Protein AF-A0A3D2X291-F1 (afdb_monomer_lite)

Structure (mmCIF, N/CA/C/O backbone):
data_AF-A0A3D2X291-F1
#
_entry.id   AF-A0A3D2X291-F1
#
loop_
_atom_site.group_PDB
_atom_site.id
_atom_site.type_symbol
_atom_site.label_atom_id
_atom_site.label_alt_id
_atom_site.label_comp_id
_atom_site.label_asym_id
_atom_site.label_entity_id
_atom_site.label_seq_id
_atom_site.pdbx_PDB_ins_code
_atom_site.Cartn_x
_atom_site.Cartn_y
_atom_site.Cartn_z
_atom_site.occupancy
_atom_site.B_iso_or_equiv
_atom_site.auth_seq_id
_atom_site.auth_comp_id
_atom_site.auth_asym_id
_atom_site.auth_atom_id
_atom_site.pdbx_PDB_model_num
ATOM 1 N N . MET A 1 1 ? 8.330 5.094 13.154 1.00 54.06 1 MET A N 1
ATOM 2 C CA . MET A 1 1 ? 7.219 4.461 12.414 1.00 54.06 1 MET A CA 1
ATOM 3 C C . MET A 1 1 ? 6.988 3.101 13.060 1.00 54.06 1 MET A C 1
ATOM 5 O O . MET A 1 1 ? 7.931 2.326 13.073 1.00 54.06 1 MET A O 1
ATOM 9 N N . ASN A 1 2 ? 5.811 2.824 13.636 1.00 65.62 2 ASN A N 1
ATOM 10 C CA . ASN A 1 2 ? 5.504 1.508 14.246 1.00 65.62 2 ASN A CA 1
ATOM 11 C C . ASN A 1 2 ? 4.946 0.527 13.200 1.00 65.62 2 ASN A C 1
ATOM 13 O O . ASN A 1 2 ? 4.083 -0.294 13.494 1.00 65.62 2 ASN A O 1
ATOM 17 N N . LEU A 1 3 ? 5.402 0.676 11.956 1.00 72.00 3 LEU A N 1
ATOM 18 C CA . LEU A 1 3 ? 5.131 -0.247 10.871 1.00 72.00 3 LEU A CA 1
ATOM 19 C C . LEU A 1 3 ? 6.425 -1.002 10.615 1.00 72.00 3 LEU A C 1
ATOM 21 O O . LEU A 1 3 ? 7.454 -0.387 10.333 1.00 72.00 3 LEU A O 1
ATOM 25 N N . TYR A 1 4 ? 6.375 -2.318 10.707 1.00 78.69 4 TYR A N 1
ATOM 26 C CA . TYR A 1 4 ? 7.506 -3.183 10.398 1.00 78.69 4 TYR A CA 1
ATOM 27 C C . TYR A 1 4 ? 7.203 -3.945 9.121 1.00 78.69 4 TYR A C 1
ATOM 29 O O . TYR A 1 4 ? 6.057 -4.268 8.794 1.00 78.69 4 TYR A O 1
ATOM 37 N N . LYS A 1 5 ? 8.270 -4.194 8.369 1.00 84.44 5 LYS A N 1
ATOM 38 C CA . LYS A 1 5 ? 8.217 -4.973 7.143 1.00 84.44 5 LYS A CA 1
ATOM 39 C C . LYS A 1 5 ? 7.946 -6.428 7.516 1.00 84.44 5 LYS A C 1
ATOM 41 O O . LYS A 1 5 ? 8.781 -7.072 8.140 1.00 84.44 5 LYS A O 1
ATOM 46 N N . THR A 1 6 ? 6.772 -6.923 7.152 1.00 81.38 6 THR A N 1
ATOM 47 C CA . THR A 1 6 ? 6.307 -8.286 7.460 1.00 81.38 6 THR A CA 1
ATOM 48 C C . THR A 1 6 ? 6.634 -9.277 6.353 1.00 81.38 6 THR A C 1
ATOM 50 O O . THR A 1 6 ? 6.855 -10.452 6.628 1.00 81.38 6 THR A O 1
ATOM 53 N N . ALA A 1 7 ? 6.714 -8.811 5.105 1.00 82.31 7 ALA A N 1
ATOM 54 C CA . ALA A 1 7 ? 7.059 -9.649 3.966 1.00 82.31 7 ALA A CA 1
ATOM 55 C C . ALA A 1 7 ? 7.858 -8.877 2.913 1.00 82.31 7 ALA A C 1
ATOM 57 O O . ALA A 1 7 ? 7.678 -7.671 2.716 1.00 82.31 7 ALA A O 1
ATOM 58 N N . THR A 1 8 ? 8.729 -9.607 2.217 1.00 84.81 8 THR A N 1
ATOM 59 C CA . THR A 1 8 ? 9.429 -9.158 1.013 1.00 84.81 8 THR A CA 1
ATOM 60 C C . THR A 1 8 ? 9.460 -10.298 0.007 1.00 84.81 8 THR A C 1
ATOM 62 O O . THR A 1 8 ? 9.670 -11.450 0.384 1.00 84.81 8 THR A O 1
ATOM 65 N N . GLY A 1 9 ? 9.283 -9.999 -1.274 1.00 81.69 9 GLY A N 1
ATOM 66 C CA . GLY A 1 9 ? 9.337 -11.037 -2.298 1.00 81.69 9 GLY A CA 1
ATOM 67 C C . GLY A 1 9 ? 9.247 -10.504 -3.717 1.00 81.69 9 GLY A C 1
ATOM 68 O O . GLY A 1 9 ? 9.056 -9.308 -3.948 1.00 81.69 9 GLY A O 1
ATOM 69 N N . ASN A 1 10 ? 9.377 -11.421 -4.671 1.00 81.31 10 ASN A N 1
ATOM 70 C CA . ASN A 1 10 ? 9.070 -11.138 -6.067 1.00 81.31 10 ASN A CA 1
ATOM 71 C C . ASN A 1 10 ? 7.558 -10.961 -6.237 1.00 81.31 10 ASN A C 1
ATOM 73 O O . ASN A 1 10 ? 6.769 -11.632 -5.573 1.00 81.31 10 ASN A O 1
ATOM 77 N N . ILE A 1 11 ? 7.158 -10.094 -7.164 1.00 71.69 11 ILE A N 1
ATOM 78 C CA . ILE A 1 11 ? 5.749 -9.865 -7.496 1.00 71.69 11 ILE A CA 1
ATOM 79 C C . ILE A 1 11 ? 5.085 -11.174 -7.993 1.00 71.69 11 ILE A C 1
ATOM 81 O O . ILE A 1 11 ? 5.487 -11.680 -9.049 1.00 71.69 11 ILE A O 1
ATOM 85 N N . PRO A 1 12 ? 4.050 -11.712 -7.311 1.00 71.44 12 PRO A N 1
ATOM 86 C CA . PRO A 1 12 ? 3.272 -12.841 -7.808 1.00 71.44 12 PRO A CA 1
ATOM 87 C C . PRO A 1 12 ? 2.362 -12.384 -8.955 1.00 71.44 12 PRO A C 1
ATOM 89 O O . PRO A 1 12 ? 1.647 -11.394 -8.841 1.00 71.44 12 PRO A O 1
ATOM 92 N N . ARG A 1 13 ? 2.371 -13.104 -10.083 1.00 73.88 13 ARG A N 1
ATOM 93 C CA . ARG A 1 13 ? 1.682 -12.702 -11.331 1.00 73.88 13 ARG A CA 1
ATOM 94 C C . ARG A 1 13 ? 0.472 -13.570 -11.664 1.00 73.88 13 ARG A C 1
ATOM 96 O O . ARG A 1 13 ? 0.214 -13.842 -12.833 1.00 73.88 13 ARG A O 1
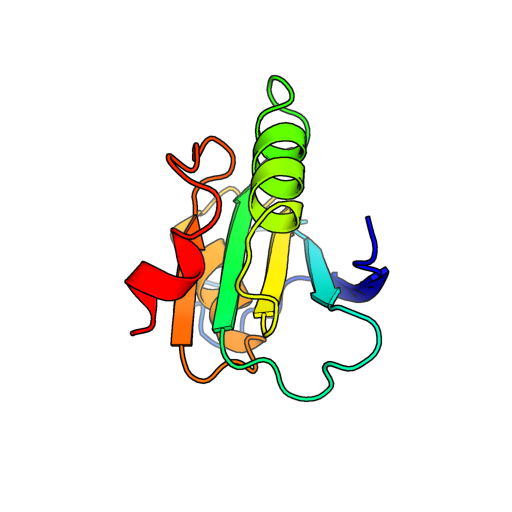ATOM 103 N N . LEU A 1 14 ? -0.264 -13.993 -10.639 1.00 69.69 14 LEU A N 1
ATOM 104 C CA . LEU A 1 14 ? -1.334 -14.996 -10.741 1.00 69.69 14 LEU A CA 1
ATOM 105 C C . LEU A 1 14 ? -2.437 -14.633 -11.756 1.00 69.69 14 LEU A C 1
ATOM 107 O O . LEU A 1 14 ? -3.045 -15.526 -12.335 1.00 69.69 14 LEU A O 1
ATOM 111 N N . PHE A 1 15 ? -2.651 -13.339 -12.024 1.00 69.25 15 PHE A N 1
ATOM 112 C CA . PHE A 1 15 ? -3.729 -12.839 -12.892 1.00 69.25 15 PHE A CA 1
ATOM 113 C C . PHE A 1 15 ? -3.235 -12.051 -14.119 1.00 69.25 15 PHE A C 1
ATOM 115 O O . PHE A 1 15 ? -4.008 -11.366 -14.791 1.00 69.25 15 PHE A O 1
ATOM 122 N N . VAL A 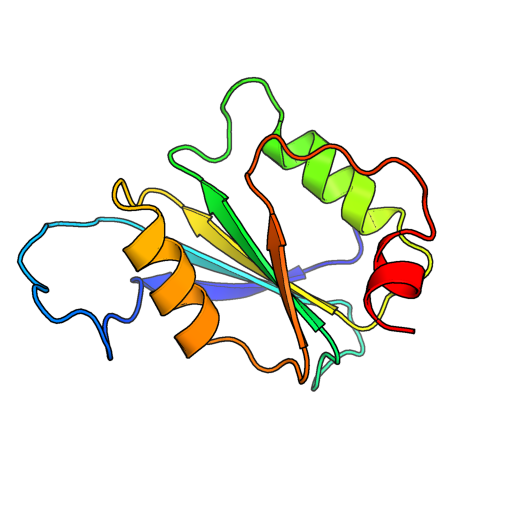1 16 ? -1.936 -12.102 -14.434 1.00 68.12 16 VAL A N 1
ATOM 123 C CA . VAL A 1 16 ? -1.366 -11.332 -15.550 1.00 68.12 16 VAL A CA 1
ATOM 124 C C . VAL A 1 16 ? -1.504 -12.129 -16.847 1.00 68.12 16 VAL A C 1
ATOM 126 O O . VAL A 1 16 ? -0.683 -12.994 -17.132 1.00 68.12 16 VAL A O 1
ATOM 129 N N . LYS A 1 17 ? -2.508 -11.788 -17.671 1.00 61.38 17 LYS A N 1
ATOM 130 C CA . LYS A 1 17 ? -2.780 -12.438 -18.973 1.00 61.38 17 LYS A CA 1
ATOM 131 C C . LYS A 1 17 ? -1.554 -12.507 -19.901 1.00 61.38 17 LYS A C 1
ATOM 133 O O . LYS A 1 17 ? -1.412 -13.467 -20.648 1.00 61.38 17 LYS A O 1
ATOM 138 N N . TYR A 1 18 ? -0.667 -11.509 -19.838 1.00 66.06 18 TYR A N 1
ATOM 139 C CA . TYR A 1 18 ? 0.589 -11.462 -20.599 1.00 66.06 18 TYR A CA 1
ATOM 140 C C . TYR A 1 18 ? 1.799 -11.355 -19.652 1.00 66.06 18 TYR A C 1
ATOM 142 O O . TYR A 1 18 ? 2.283 -10.244 -19.387 1.00 66.06 18 TYR A O 1
ATOM 150 N N . PRO A 1 19 ? 2.290 -12.487 -19.110 1.00 60.41 19 PRO A N 1
ATOM 151 C CA . PRO A 1 19 ? 3.343 -12.500 -18.092 1.00 60.41 19 PRO A CA 1
ATOM 152 C C . PRO A 1 19 ? 4.722 -12.087 -18.636 1.00 60.41 19 PRO A C 1
ATOM 154 O O . PRO A 1 19 ? 5.600 -11.745 -17.849 1.00 60.41 19 PRO A O 1
ATOM 157 N N . ASN A 1 20 ? 4.891 -12.049 -19.964 1.00 57.25 20 ASN A N 1
ATOM 158 C CA . ASN A 1 20 ? 6.157 -11.884 -20.694 1.00 57.25 20 ASN A CA 1
ATOM 159 C C . ASN A 1 20 ? 6.768 -10.470 -20.660 1.00 57.25 20 ASN A C 1
ATOM 161 O O . ASN A 1 20 ? 7.276 -9.989 -21.667 1.00 57.25 20 ASN A O 1
ATOM 165 N N . GLY A 1 21 ? 6.739 -9.779 -19.525 1.00 59.03 21 GLY A N 1
ATOM 166 C CA . GLY A 1 21 ? 7.700 -8.696 -19.327 1.00 59.03 21 GLY A CA 1
ATOM 167 C C . GLY A 1 21 ? 8.533 -8.986 -18.102 1.00 59.03 21 GLY A C 1
ATOM 168 O O . GLY A 1 21 ? 7.985 -9.309 -17.046 1.00 59.03 21 GLY A O 1
ATOM 169 N N . ASN A 1 22 ? 9.844 -8.848 -18.268 1.00 59.84 22 ASN A N 1
ATOM 170 C CA . ASN A 1 22 ? 10.829 -8.911 -17.201 1.00 59.84 22 ASN A CA 1
ATOM 171 C C . ASN A 1 22 ? 10.587 -7.734 -16.251 1.00 59.84 22 ASN A C 1
ATOM 173 O O . ASN A 1 22 ? 11.198 -6.682 -16.378 1.00 59.84 22 ASN A O 1
ATOM 177 N N . SER A 1 23 ? 9.622 -7.865 -15.343 1.00 61.97 23 SER A N 1
ATOM 178 C CA . SER A 1 23 ? 9.534 -6.960 -14.205 1.00 61.97 23 SER A CA 1
ATOM 179 C C . SER A 1 23 ? 10.426 -7.518 -13.115 1.00 61.97 23 SER A C 1
ATOM 181 O O . SER A 1 23 ? 10.158 -8.603 -12.598 1.00 61.97 23 SER A O 1
ATOM 183 N N . GLU A 1 24 ? 11.433 -6.755 -12.728 1.00 70.75 24 GLU A N 1
ATOM 184 C CA . GLU A 1 24 ? 12.247 -7.013 -11.534 1.00 70.75 24 GLU A CA 1
ATOM 185 C C . GLU A 1 24 ? 11.580 -6.479 -10.260 1.00 70.75 24 GLU A C 1
ATOM 187 O O . GLU A 1 24 ? 12.204 -6.385 -9.204 1.00 70.75 24 GLU A O 1
ATOM 192 N N . GLY A 1 25 ? 10.306 -6.091 -10.373 1.00 80.56 25 GLY A N 1
ATOM 193 C CA . GLY A 1 25 ? 9.607 -5.437 -9.293 1.00 80.56 25 GLY A CA 1
ATOM 194 C C . GLY A 1 25 ? 9.438 -6.339 -8.073 1.00 80.56 25 GLY A C 1
ATOM 195 O O . GLY A 1 25 ? 9.338 -7.569 -8.173 1.00 80.56 25 GLY A O 1
ATOM 196 N N . LYS A 1 26 ? 9.400 -5.696 -6.912 1.00 91.38 26 LYS A N 1
ATOM 197 C CA . LYS A 1 26 ? 9.375 -6.322 -5.591 1.00 91.38 26 LYS A CA 1
ATOM 198 C C . LYS A 1 26 ? 8.151 -5.852 -4.827 1.00 91.38 26 LYS A C 1
ATOM 200 O O . LYS A 1 26 ? 7.675 -4.740 -5.046 1.00 91.38 26 LYS A O 1
ATOM 205 N N . ILE A 1 27 ? 7.662 -6.702 -3.935 1.00 92.75 27 ILE A N 1
ATOM 206 C CA . ILE A 1 27 ? 6.596 -6.349 -2.999 1.00 92.75 27 ILE A CA 1
ATOM 207 C C . ILE A 1 27 ? 7.178 -6.231 -1.602 1.00 92.75 27 ILE A C 1
ATOM 209 O O . ILE A 1 27 ? 7.953 -7.090 -1.175 1.00 92.75 27 ILE A O 1
ATOM 213 N N . GLU A 1 28 ? 6.758 -5.190 -0.895 1.00 94.88 28 GLU A N 1
ATOM 214 C CA . GLU A 1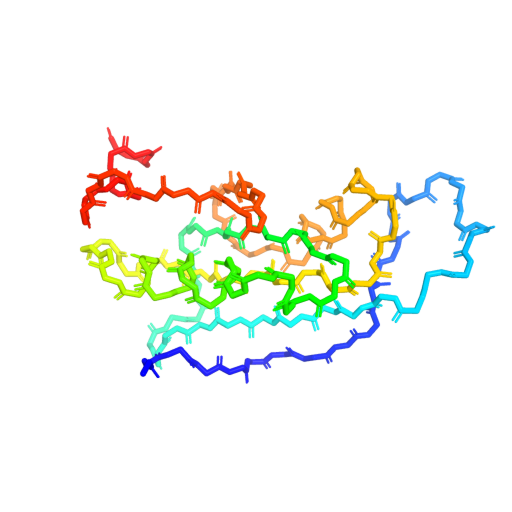 28 ? 7.004 -4.986 0.526 1.00 94.88 28 GLU A CA 1
ATOM 215 C C . GLU A 1 28 ? 5.666 -4.811 1.244 1.00 94.88 28 GLU A C 1
ATOM 217 O O . GLU A 1 28 ? 4.842 -4.004 0.818 1.00 94.88 28 GLU A O 1
ATOM 222 N N . ILE A 1 29 ? 5.439 -5.569 2.318 1.00 95.19 29 ILE A N 1
ATOM 223 C CA . ILE A 1 29 ? 4.207 -5.472 3.114 1.00 95.19 29 ILE A CA 1
ATOM 224 C C . ILE A 1 29 ? 4.547 -4.964 4.509 1.00 95.19 29 ILE A C 1
ATOM 226 O O . ILE A 1 29 ? 5.417 -5.524 5.180 1.00 95.19 29 ILE A O 1
ATOM 230 N N . TYR A 1 30 ? 3.836 -3.939 4.967 1.00 94.94 30 TYR A N 1
ATOM 231 C CA . TYR A 1 30 ? 4.020 -3.317 6.275 1.00 94.94 30 TYR A CA 1
ATOM 232 C C . TYR A 1 30 ? 2.740 -3.376 7.106 1.00 94.94 30 TYR A C 1
ATOM 234 O O . TYR A 1 30 ? 1.658 -3.082 6.596 1.00 94.94 30 TYR A O 1
ATOM 242 N N . ARG A 1 31 ? 2.868 -3.712 8.395 1.00 91.44 31 ARG A N 1
ATOM 243 C CA . ARG A 1 31 ? 1.753 -3.805 9.360 1.00 91.44 31 ARG A CA 1
ATOM 244 C C . ARG A 1 31 ? 2.149 -3.217 10.718 1.00 91.44 31 ARG A C 1
ATOM 246 O O . ARG A 1 31 ? 3.340 -3.075 10.988 1.00 91.44 31 ARG A O 1
ATOM 253 N N . ASN A 1 32 ? 1.161 -2.854 11.546 1.00 86.31 32 ASN A N 1
ATOM 254 C CA . ASN A 1 32 ? 1.368 -2.456 12.954 1.00 86.31 32 ASN A CA 1
ATOM 255 C C . ASN A 1 32 ? 1.365 -3.686 13.887 1.00 86.31 32 ASN A C 1
ATOM 257 O O . ASN A 1 32 ? 0.676 -4.650 13.566 1.00 86.31 32 ASN A O 1
ATOM 261 N N . GLU A 1 33 ? 2.020 -3.589 15.067 1.00 77.75 33 GLU A N 1
ATOM 262 C CA . GLU A 1 33 ? 2.503 -4.716 15.931 1.00 77.75 33 GLU A CA 1
ATOM 263 C C . GLU A 1 33 ? 1.426 -5.704 16.379 1.00 77.75 33 GLU A C 1
ATOM 265 O O . GLU A 1 33 ? 1.729 -6.820 16.780 1.00 77.75 33 GLU A O 1
ATOM 270 N N . ASN A 1 34 ? 0.162 -5.315 16.243 1.00 82.50 34 ASN A N 1
ATOM 271 C CA . ASN A 1 34 ? -0.994 -6.044 16.743 1.00 82.50 34 ASN A CA 1
ATOM 272 C C . ASN A 1 34 ? -2.077 -6.225 15.665 1.00 82.50 34 ASN A C 1
ATOM 274 O O . ASN A 1 34 ? -3.266 -6.259 15.980 1.00 82.50 34 ASN A O 1
ATOM 278 N N . ILE A 1 35 ? -1.690 -6.259 14.385 1.00 85.56 35 ILE A N 1
ATOM 279 C CA . ILE A 1 35 ? -2.613 -6.429 13.255 1.00 85.56 35 ILE A CA 1
ATOM 280 C C . ILE A 1 35 ? -2.237 -7.674 12.456 1.00 85.56 35 ILE A C 1
ATOM 282 O O . ILE A 1 35 ? -1.465 -7.615 11.496 1.00 85.56 35 ILE A O 1
ATOM 286 N N . ASP A 1 36 ? -2.857 -8.795 12.817 1.00 83.94 36 ASP A N 1
ATOM 287 C CA . ASP A 1 36 ? -2.772 -10.033 12.036 1.00 83.94 36 ASP A CA 1
ATOM 288 C C . ASP A 1 36 ? -3.734 -10.018 10.840 1.00 83.94 36 ASP A C 1
ATOM 290 O O . ASP A 1 36 ? -3.411 -10.532 9.767 1.00 83.94 36 ASP A O 1
ATOM 294 N N . SER A 1 37 ? -4.895 -9.375 11.012 1.00 91.31 37 SER A N 1
ATOM 295 C CA . SER A 1 37 ? -5.955 -9.259 10.008 1.00 91.31 37 SER A CA 1
ATOM 296 C C . SER A 1 37 ? -6.329 -7.784 9.797 1.00 91.31 37 SER A C 1
ATOM 298 O O . SER A 1 37 ? -7.211 -7.278 10.499 1.00 91.31 37 SER A O 1
ATOM 300 N N . PRO A 1 38 ? -5.666 -7.071 8.866 1.00 95.50 38 PRO A N 1
ATOM 301 C CA . PRO A 1 38 ? -5.976 -5.673 8.588 1.00 95.50 38 PRO A CA 1
ATOM 302 C C . PRO A 1 38 ? -7.399 -5.532 8.038 1.00 95.50 38 PRO A C 1
ATOM 304 O O . PRO A 1 38 ? -7.889 -6.403 7.326 1.00 95.50 38 PRO A O 1
ATOM 307 N N . LEU A 1 39 ? -8.078 -4.423 8.333 1.00 96.69 39 LEU A N 1
ATOM 308 C CA . LEU A 1 39 ? -9.371 -4.123 7.704 1.00 96.69 39 LEU A CA 1
ATOM 309 C C . LEU A 1 39 ? -9.179 -3.530 6.302 1.00 96.69 39 LEU A C 1
ATOM 311 O O . LEU A 1 39 ? -9.978 -3.801 5.405 1.00 96.69 39 LEU A O 1
ATOM 315 N N . VAL A 1 40 ? -8.117 -2.743 6.117 1.00 97.75 40 VAL A N 1
ATOM 316 C CA . VAL A 1 40 ? -7.795 -2.045 4.867 1.00 97.75 40 VAL A CA 1
ATOM 317 C C . VAL A 1 40 ? -6.416 -2.460 4.363 1.00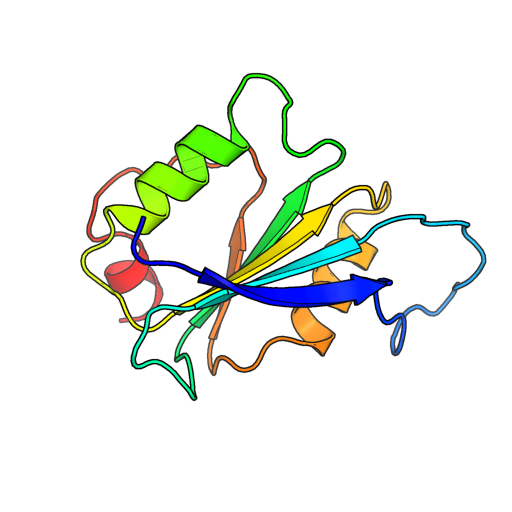 97.75 40 VAL A C 1
ATOM 319 O O . VAL A 1 40 ? -5.440 -2.396 5.108 1.00 97.75 40 VAL A O 1
ATOM 322 N N . SER A 1 41 ? -6.313 -2.804 3.083 1.00 98.12 41 SER A N 1
ATOM 323 C CA . SER A 1 41 ? -5.033 -2.927 2.379 1.00 98.12 41 SER A CA 1
ATOM 324 C C . SER A 1 41 ? -4.808 -1.691 1.513 1.00 98.12 41 SER A C 1
ATOM 326 O O . SER A 1 41 ? -5.564 -1.436 0.575 1.00 98.12 41 SER A O 1
ATOM 328 N N . ILE A 1 42 ? -3.771 -0.917 1.830 1.00 98.25 42 ILE A N 1
ATOM 329 C CA . ILE A 1 42 ? -3.351 0.254 1.056 1.00 98.25 42 ILE A CA 1
ATOM 330 C C . ILE A 1 42 ? -2.284 -0.195 0.060 1.00 98.25 42 ILE A C 1
ATOM 332 O O . ILE A 1 42 ? -1.192 -0.591 0.455 1.00 98.25 42 ILE A O 1
ATOM 336 N N . ILE A 1 43 ? -2.588 -0.135 -1.230 1.00 98.00 43 ILE A N 1
ATOM 337 C CA . ILE A 1 43 ? -1.692 -0.523 -2.317 1.00 98.00 43 ILE A CA 1
ATOM 338 C C . ILE A 1 43 ? -1.039 0.728 -2.893 1.00 98.00 43 ILE A C 1
ATOM 340 O O . ILE A 1 43 ? -1.734 1.643 -3.332 1.00 98.00 43 ILE A O 1
ATOM 344 N N . ILE A 1 44 ? 0.293 0.741 -2.930 1.00 97.69 44 ILE A N 1
ATOM 345 C CA . ILE A 1 44 ? 1.077 1.860 -3.456 1.00 97.69 44 ILE A CA 1
ATOM 346 C C . ILE A 1 44 ? 2.041 1.325 -4.521 1.00 97.69 44 ILE A C 1
ATOM 348 O O . ILE A 1 44 ? 3.028 0.669 -4.179 1.00 97.69 44 ILE A O 1
ATOM 352 N N . PRO A 1 45 ? 1.781 1.538 -5.820 1.00 95.69 45 PRO A N 1
ATOM 353 C CA . PRO A 1 45 ? 2.771 1.283 -6.852 1.00 95.69 45 PRO A CA 1
ATOM 354 C C . PRO A 1 45 ? 3.783 2.435 -6.918 1.00 95.69 45 PRO A C 1
ATOM 356 O O . PRO A 1 45 ? 3.425 3.607 -6.864 1.00 95.69 45 PRO A O 1
ATOM 359 N N . THR A 1 46 ? 5.059 2.105 -7.087 1.00 94.19 46 THR A N 1
ATOM 360 C CA . THR A 1 46 ? 6.138 3.072 -7.313 1.00 94.19 46 THR A CA 1
ATOM 361 C C . THR A 1 46 ? 7.193 2.483 -8.248 1.00 94.19 46 THR A C 1
ATOM 363 O O . THR A 1 46 ? 7.435 1.275 -8.259 1.00 94.19 46 THR A O 1
ATOM 366 N N . ILE A 1 47 ? 7.843 3.320 -9.057 1.00 88.56 47 ILE A N 1
ATOM 367 C CA . ILE A 1 47 ? 8.934 2.863 -9.931 1.00 88.56 47 ILE A CA 1
ATOM 368 C C . ILE A 1 47 ? 10.245 2.736 -9.148 1.00 88.56 47 ILE A C 1
ATOM 370 O O . ILE A 1 47 ? 10.908 1.709 -9.250 1.00 88.56 47 ILE A O 1
ATOM 374 N N . ASP A 1 48 ? 10.615 3.743 -8.357 1.00 83.75 48 ASP A N 1
ATOM 375 C CA . ASP A 1 48 ? 11.942 3.842 -7.730 1.00 83.75 48 ASP A CA 1
ATOM 376 C C . ASP A 1 48 ? 11.906 4.071 -6.209 1.00 83.75 48 ASP A C 1
ATOM 378 O O . ASP A 1 48 ? 12.967 4.150 -5.586 1.00 83.75 48 ASP A O 1
ATOM 382 N N . ALA A 1 49 ? 10.712 4.203 -5.615 1.00 78.75 49 ALA A N 1
ATOM 383 C CA . ALA A 1 49 ? 10.469 4.494 -4.198 1.00 78.75 49 ALA A CA 1
ATOM 384 C C . ALA A 1 49 ? 11.114 5.787 -3.648 1.00 78.75 49 ALA A C 1
ATOM 386 O O . ALA A 1 49 ? 10.938 6.116 -2.474 1.00 78.75 49 ALA A O 1
ATOM 387 N N . THR A 1 50 ? 11.856 6.536 -4.463 1.00 76.94 50 THR A N 1
ATOM 388 C CA . THR A 1 50 ? 12.732 7.631 -4.016 1.00 76.94 50 THR A CA 1
ATOM 389 C C . THR A 1 50 ? 12.497 8.932 -4.777 1.00 76.94 50 THR A C 1
ATOM 391 O O . THR A 1 50 ? 12.966 9.980 -4.322 1.00 76.94 50 THR A O 1
ATOM 394 N N . ARG A 1 51 ? 11.721 8.914 -5.874 1.00 79.62 51 ARG A N 1
ATOM 395 C CA . ARG A 1 51 ? 11.394 10.093 -6.689 1.00 79.62 51 ARG A CA 1
ATOM 396 C C . ARG A 1 51 ? 10.897 11.249 -5.821 1.00 79.62 51 ARG A C 1
ATOM 398 O O . ARG A 1 51 ? 9.809 11.196 -5.254 1.00 79.62 51 ARG A O 1
ATOM 405 N N . GLY A 1 52 ? 11.714 12.298 -5.705 1.00 79.44 52 GLY A N 1
ATOM 406 C CA . GLY A 1 52 ? 11.351 13.560 -5.048 1.00 79.44 52 GLY A CA 1
ATOM 407 C C . GLY A 1 52 ? 10.969 13.467 -3.564 1.00 79.44 52 GLY A C 1
ATOM 408 O O . GLY A 1 52 ? 10.399 14.419 -3.039 1.00 79.44 52 GLY A O 1
ATOM 409 N N . GLY A 1 53 ? 11.237 12.344 -2.886 1.00 88.62 53 GLY A N 1
ATOM 410 C CA . GLY A 1 53 ? 10.811 12.128 -1.498 1.00 88.62 53 GLY A CA 1
ATOM 411 C C . GLY A 1 53 ? 9.294 11.978 -1.310 1.00 88.62 53 GLY A C 1
ATOM 412 O O . GLY A 1 53 ? 8.821 12.032 -0.174 1.00 88.62 53 GLY A O 1
ATOM 413 N N . TYR A 1 54 ? 8.534 11.770 -2.391 1.00 93.69 54 TYR A N 1
ATOM 414 C CA . TYR A 1 54 ? 7.073 11.685 -2.344 1.00 93.69 54 TYR A CA 1
ATOM 415 C C . TYR A 1 54 ? 6.572 10.482 -1.551 1.00 93.69 54 TYR A C 1
ATOM 417 O O . TYR A 1 54 ? 5.794 10.655 -0.615 1.00 93.69 54 TYR A O 1
ATOM 425 N N . LEU A 1 55 ? 7.090 9.288 -1.849 1.00 94.88 55 LEU A N 1
ATOM 426 C CA . LEU A 1 55 ? 6.711 8.084 -1.120 1.00 94.88 55 LEU A CA 1
ATOM 427 C C . LEU A 1 55 ? 7.017 8.207 0.386 1.00 94.88 55 LEU A C 1
ATOM 429 O O . LEU A 1 55 ? 6.110 7.964 1.178 1.00 94.88 55 LEU A O 1
ATOM 433 N N . PRO A 1 56 ? 8.226 8.626 0.823 1.00 93.69 56 PRO A N 1
ATOM 434 C CA . PRO A 1 56 ? 8.475 8.908 2.236 1.00 93.69 56 PRO A CA 1
ATOM 435 C C . PRO A 1 56 ? 7.467 9.879 2.867 1.00 93.69 56 PRO A C 1
ATOM 437 O O . PRO A 1 56 ? 7.009 9.638 3.984 1.00 93.69 56 PRO A O 1
ATOM 440 N N . ALA A 1 57 ? 7.088 10.950 2.161 1.00 95.12 57 ALA A N 1
ATOM 441 C CA . ALA A 1 57 ? 6.101 11.908 2.653 1.00 95.12 57 ALA A CA 1
ATOM 442 C C . ALA A 1 57 ? 4.705 11.278 2.792 1.00 95.12 57 ALA A C 1
ATOM 444 O O . ALA A 1 57 ? 4.061 11.453 3.826 1.00 95.12 57 ALA A O 1
ATOM 445 N N . LEU A 1 58 ? 4.263 10.502 1.799 1.00 96.94 58 LEU A N 1
ATOM 446 C CA . LEU A 1 58 ? 2.998 9.769 1.845 1.00 96.94 58 LEU A CA 1
ATOM 447 C C . LEU A 1 58 ? 2.986 8.743 2.986 1.00 96.94 58 LEU A C 1
ATOM 449 O O . LEU A 1 58 ? 2.027 8.694 3.752 1.00 96.94 58 LEU A O 1
ATOM 453 N N . LEU A 1 59 ? 4.053 7.957 3.153 1.00 95.75 59 LEU A N 1
ATOM 454 C CA . LEU A 1 59 ? 4.165 6.977 4.239 1.00 95.75 59 LEU A CA 1
ATOM 455 C C . LEU A 1 59 ? 4.099 7.645 5.618 1.00 95.75 59 LEU A C 1
ATOM 457 O O . LEU A 1 59 ? 3.426 7.136 6.515 1.00 95.75 59 LEU A O 1
ATOM 461 N N . GLU A 1 60 ? 4.730 8.808 5.786 1.00 95.44 60 GLU A N 1
ATOM 462 C CA . GLU A 1 60 ? 4.629 9.592 7.019 1.00 95.44 60 GLU A CA 1
ATOM 463 C C . GLU A 1 60 ? 3.205 10.131 7.241 1.00 95.44 60 GLU A C 1
ATOM 465 O O . GLU A 1 60 ? 2.697 10.093 8.363 1.00 95.44 60 GLU A O 1
ATOM 470 N N . GLN A 1 61 ? 2.512 10.574 6.187 1.00 96.94 61 GLN A N 1
ATOM 471 C CA . GLN A 1 61 ? 1.111 11.001 6.277 1.00 96.94 61 GLN A CA 1
ATOM 472 C C . GLN A 1 61 ? 0.162 9.845 6.617 1.00 96.94 61 GLN A C 1
ATOM 474 O O . GLN A 1 61 ? -0.742 10.032 7.433 1.00 96.94 61 GLN A O 1
ATOM 479 N N . ILE A 1 62 ? 0.378 8.652 6.054 1.00 96.75 62 ILE A N 1
ATOM 480 C CA . ILE A 1 62 ? -0.356 7.425 6.407 1.00 96.75 62 ILE A CA 1
ATOM 481 C C . ILE A 1 62 ? -0.080 7.055 7.872 1.00 96.75 62 ILE A C 1
ATOM 483 O O . ILE A 1 62 ? -0.994 6.716 8.626 1.00 96.75 62 ILE A O 1
ATOM 487 N N . ASN A 1 63 ? 1.167 7.188 8.325 1.00 94.69 63 ASN A N 1
ATOM 488 C CA . ASN A 1 63 ? 1.534 6.933 9.714 1.00 94.69 63 ASN A CA 1
ATOM 489 C C . ASN A 1 63 ? 0.918 7.947 10.700 1.00 94.69 63 ASN A C 1
ATOM 491 O O . ASN A 1 63 ? 0.809 7.635 11.884 1.00 94.69 63 ASN A O 1
ATOM 495 N N . ARG A 1 64 ? 0.475 9.123 10.247 1.00 95.81 64 ARG A N 1
ATOM 496 C CA . ARG A 1 64 ? -0.250 10.111 11.070 1.00 95.81 64 ARG A CA 1
ATOM 497 C C . ARG A 1 64 ? -1.761 9.890 11.121 1.00 95.81 64 ARG A C 1
ATOM 499 O O . ARG A 1 64 ? -2.439 10.624 11.836 1.00 95.81 64 ARG A O 1
ATOM 506 N N . GLN A 1 65 ? -2.286 8.905 10.393 1.00 96.56 65 GLN A N 1
ATOM 507 C CA . GLN A 1 65 ? -3.723 8.645 10.357 1.00 96.56 65 GLN A CA 1
ATOM 508 C C . GLN A 1 65 ? -4.243 8.126 11.708 1.00 96.56 65 GLN A C 1
ATOM 510 O O . GLN A 1 65 ? -3.579 7.312 12.363 1.00 96.56 65 GLN A O 1
ATOM 515 N N . THR A 1 66 ? -5.435 8.585 12.105 1.00 95.50 66 THR A N 1
ATOM 516 C CA . THR A 1 66 ? -6.164 8.159 13.314 1.00 95.50 66 THR A CA 1
ATOM 517 C C . THR A 1 66 ? -6.594 6.702 13.210 1.00 95.50 66 THR A C 1
ATOM 519 O O . THR A 1 66 ? -6.438 5.932 14.156 1.00 95.50 66 THR A O 1
ATOM 522 N N . PHE A 1 67 ? -7.066 6.294 12.033 1.00 95.50 67 PHE A N 1
ATOM 523 C CA . PHE A 1 67 ? -7.376 4.908 11.727 1.00 95.50 67 PHE A CA 1
ATOM 524 C C . PHE A 1 67 ? -6.089 4.087 11.585 1.00 95.50 67 PHE A C 1
ATOM 526 O O . PHE A 1 67 ? -5.254 4.378 10.732 1.00 95.50 67 PHE A O 1
ATOM 533 N N . ARG A 1 68 ? -5.927 3.044 12.412 1.00 93.94 68 ARG A N 1
ATOM 534 C CA . ARG A 1 68 ? -4.704 2.216 12.463 1.00 93.94 68 ARG A CA 1
ATOM 535 C C . ARG A 1 68 ? -4.861 0.810 11.893 1.00 93.94 68 ARG A C 1
ATOM 537 O O . ARG A 1 68 ? -3.846 0.146 11.711 1.00 93.94 68 ARG A O 1
ATOM 544 N N . ASN A 1 69 ? -6.088 0.348 11.628 1.00 95.56 69 ASN A N 1
ATOM 545 C CA . ASN A 1 69 ? -6.354 -1.035 11.218 1.00 95.56 69 ASN A CA 1
ATOM 546 C C . ASN A 1 69 ? -6.107 -1.266 9.712 1.00 95.56 69 ASN A C 1
ATOM 548 O O . ASN A 1 69 ? -7.035 -1.545 8.947 1.00 95.56 69 ASN A O 1
ATOM 552 N N . TYR A 1 70 ? -4.853 -1.112 9.287 1.00 96.44 70 TYR A N 1
ATOM 553 C CA . TYR A 1 70 ? -4.439 -1.244 7.894 1.00 96.44 70 TYR A CA 1
ATOM 554 C C . TYR A 1 70 ? -3.115 -2.000 7.731 1.00 96.44 70 TYR A C 1
ATOM 556 O O . TYR A 1 70 ? -2.303 -2.095 8.653 1.00 96.44 70 TYR A O 1
ATOM 564 N N . GLU A 1 71 ? -2.881 -2.475 6.511 1.00 97.06 71 GLU A N 1
ATOM 565 C CA . GLU A 1 71 ? -1.562 -2.828 5.988 1.00 97.06 71 GLU A CA 1
ATOM 566 C C . GLU A 1 71 ? -1.207 -1.938 4.792 1.00 97.06 71 GLU A C 1
ATOM 568 O O . GLU A 1 71 ? -2.091 -1.421 4.105 1.00 97.06 71 GLU A O 1
ATOM 573 N N . ILE A 1 72 ? 0.088 -1.775 4.529 1.00 97.81 72 ILE A N 1
ATOM 574 C CA . ILE A 1 72 ? 0.595 -1.110 3.324 1.00 97.81 72 ILE A CA 1
ATOM 575 C C . ILE A 1 72 ? 1.287 -2.159 2.461 1.00 97.81 72 ILE A C 1
ATOM 577 O O . ILE A 1 72 ? 2.154 -2.880 2.949 1.00 97.81 72 ILE A O 1
ATOM 581 N N . ILE A 1 73 ? 0.929 -2.217 1.184 1.00 97.19 73 ILE A N 1
ATOM 582 C CA . ILE A 1 73 ? 1.500 -3.101 0.172 1.00 97.19 73 ILE A CA 1
ATOM 583 C C . ILE A 1 73 ? 2.169 -2.213 -0.871 1.00 97.19 73 ILE A C 1
ATOM 585 O O . ILE A 1 73 ? 1.511 -1.600 -1.713 1.00 97.19 73 ILE A O 1
ATOM 589 N N . LEU A 1 74 ? 3.490 -2.125 -0.797 1.00 96.75 74 LEU A N 1
ATOM 590 C CA . LEU A 1 74 ? 4.310 -1.325 -1.692 1.00 96.75 74 LEU A CA 1
ATOM 591 C C . LEU A 1 74 ? 4.818 -2.208 -2.835 1.00 96.75 74 LEU A C 1
ATOM 593 O O . LEU A 1 74 ? 5.454 -3.234 -2.589 1.00 96.75 74 LEU A O 1
ATOM 597 N N . ILE A 1 75 ? 4.554 -1.813 -4.081 1.00 94.31 75 ILE A N 1
ATOM 598 C CA . ILE A 1 75 ? 5.041 -2.503 -5.280 1.00 94.31 75 ILE A CA 1
ATOM 599 C C . ILE A 1 75 ? 6.065 -1.609 -5.962 1.00 94.31 75 ILE A C 1
ATOM 601 O O . ILE A 1 75 ? 5.705 -0.589 -6.541 1.00 94.31 75 ILE A O 1
ATOM 605 N N . ILE A 1 76 ? 7.333 -2.001 -5.899 1.00 93.06 76 ILE A N 1
ATOM 606 C CA . ILE A 1 76 ? 8.471 -1.199 -6.357 1.00 93.06 76 ILE A CA 1
ATOM 607 C C . ILE A 1 76 ? 8.990 -1.764 -7.676 1.00 93.06 76 ILE A C 1
ATOM 609 O O . ILE A 1 76 ? 9.206 -2.969 -7.766 1.00 93.06 76 ILE A O 1
ATOM 613 N N . GLY A 1 77 ? 9.248 -0.923 -8.677 1.00 90.38 77 GLY A N 1
ATOM 614 C CA . GLY A 1 77 ? 9.984 -1.307 -9.889 1.00 90.38 77 GLY A CA 1
ATOM 615 C C . GLY A 1 77 ? 9.158 -2.022 -10.959 1.00 90.38 77 GLY A C 1
ATOM 616 O O . GLY A 1 77 ? 9.716 -2.618 -11.883 1.00 90.38 77 GLY A O 1
ATOM 617 N N . ASP A 1 78 ? 7.827 -1.990 -10.867 1.00 89.00 78 ASP A N 1
ATOM 618 C CA . ASP A 1 78 ? 6.963 -2.458 -11.950 1.00 89.00 78 ASP A CA 1
ATOM 619 C C . ASP A 1 78 ? 6.529 -1.291 -12.842 1.00 89.00 78 ASP A C 1
ATOM 621 O O . ASP A 1 78 ? 5.730 -0.446 -12.450 1.00 89.00 78 ASP A O 1
ATOM 625 N N . SER A 1 79 ? 7.034 -1.264 -14.077 1.00 86.12 79 SER A N 1
ATOM 626 C CA . SER A 1 79 ? 6.729 -0.211 -15.054 1.00 86.12 79 SER A CA 1
ATOM 627 C C . SER A 1 79 ? 5.284 -0.220 -15.561 1.00 86.12 79 SER A C 1
ATOM 629 O O . SER A 1 79 ? 4.863 0.704 -16.252 1.00 86.12 79 SER A O 1
ATOM 631 N N . ARG A 1 80 ? 4.503 -1.263 -15.255 1.00 88.12 80 ARG A N 1
ATOM 632 C CA . ARG A 1 80 ? 3.104 -1.396 -15.669 1.00 88.12 80 ARG A CA 1
ATOM 633 C C . ARG A 1 80 ? 2.220 -1.240 -14.431 1.00 88.12 80 ARG A C 1
ATOM 635 O O . ARG A 1 80 ? 1.903 -2.233 -13.779 1.00 88.12 80 ARG A O 1
ATOM 642 N N . GLN A 1 81 ? 1.769 -0.014 -14.156 1.00 88.44 81 GLN A N 1
ATOM 643 C CA . GLN A 1 81 ? 0.976 0.337 -12.964 1.00 88.44 81 GLN A CA 1
ATOM 644 C C . GLN A 1 81 ? -0.225 -0.602 -12.745 1.00 88.44 81 GLN A C 1
ATOM 646 O O . GLN A 1 81 ? -0.396 -1.143 -11.658 1.00 88.44 81 GLN A O 1
ATOM 651 N N . GLY A 1 82 ? -0.999 -0.907 -13.794 1.00 90.00 82 GLY A N 1
ATOM 652 C CA . GLY A 1 82 ? -2.120 -1.851 -13.686 1.00 90.00 82 GLY A CA 1
ATOM 653 C C . GLY A 1 82 ? -1.701 -3.271 -13.272 1.00 90.00 82 GLY A C 1
ATOM 654 O O . GLY A 1 82 ? -2.415 -3.927 -12.517 1.00 90.00 82 GLY A O 1
ATOM 655 N N . ARG A 1 83 ? -0.517 -3.755 -13.694 1.00 88.12 83 ARG A N 1
ATOM 656 C CA . ARG A 1 83 ? 0.026 -5.020 -13.163 1.00 88.12 83 ARG A CA 1
ATOM 657 C C . ARG A 1 83 ? 0.407 -4.858 -11.697 1.00 88.12 83 ARG A C 1
ATOM 659 O O . ARG A 1 83 ? 0.072 -5.747 -10.922 1.00 88.12 83 ARG A O 1
ATOM 666 N N . ALA A 1 84 ? 1.102 -3.781 -11.340 1.00 90.50 84 ALA A N 1
ATOM 667 C CA . ALA A 1 84 ? 1.529 -3.530 -9.968 1.00 90.50 84 ALA A CA 1
ATOM 668 C C . ALA A 1 84 ? 0.338 -3.589 -8.997 1.00 90.50 84 ALA A C 1
ATOM 670 O O . ALA A 1 84 ? 0.367 -4.351 -8.033 1.00 90.50 84 ALA A O 1
ATOM 671 N N . ILE A 1 85 ? -0.748 -2.889 -9.337 1.00 93.44 85 ILE A N 1
ATOM 672 C CA . ILE A 1 85 ? -2.003 -2.887 -8.579 1.00 93.44 85 ILE A CA 1
ATOM 673 C C . ILE A 1 85 ? -2.593 -4.298 -8.485 1.00 93.44 85 ILE A C 1
ATOM 675 O O . ILE A 1 85 ? -2.871 -4.763 -7.384 1.00 93.44 85 ILE A O 1
ATOM 679 N N . ASN A 1 86 ? -2.725 -5.018 -9.606 1.00 92.00 86 ASN A N 1
ATOM 680 C CA . ASN A 1 86 ? -3.277 -6.380 -9.603 1.00 92.00 86 ASN A CA 1
ATOM 681 C C . ASN A 1 86 ? -2.466 -7.352 -8.738 1.00 92.00 86 ASN A C 1
ATOM 683 O O . ASN A 1 86 ? -3.030 -8.244 -8.109 1.00 92.00 86 ASN A O 1
ATOM 687 N N . CYS A 1 87 ? -1.142 -7.202 -8.708 1.00 90.12 87 CYS A N 1
ATOM 688 C CA . CYS A 1 87 ? -0.297 -8.063 -7.891 1.00 90.12 87 CYS A CA 1
ATOM 689 C C . CYS A 1 87 ? -0.354 -7.678 -6.409 1.00 90.12 87 CYS A C 1
ATOM 691 O O . CYS A 1 87 ? -0.330 -8.567 -5.565 1.00 90.12 87 CYS A O 1
ATOM 693 N N . GLY A 1 88 ? -0.485 -6.384 -6.096 1.00 93.81 88 GLY A N 1
ATOM 694 C CA . GLY A 1 88 ? -0.794 -5.923 -4.744 1.00 93.81 88 GLY A CA 1
ATOM 695 C C . GLY A 1 88 ? -2.132 -6.473 -4.250 1.00 93.81 88 GLY A C 1
ATOM 696 O O . GLY A 1 88 ? -2.209 -7.012 -3.153 1.00 93.81 88 GLY A O 1
ATOM 697 N N . ALA A 1 89 ? -3.163 -6.435 -5.097 1.00 94.19 89 ALA A N 1
ATOM 698 C CA . ALA A 1 89 ? -4.487 -6.967 -4.784 1.00 94.19 89 ALA A CA 1
ATOM 699 C C . ALA A 1 89 ? -4.460 -8.483 -4.538 1.00 94.19 89 ALA A C 1
ATOM 701 O O . ALA A 1 89 ? -5.161 -8.978 -3.663 1.00 94.19 89 ALA A O 1
ATOM 702 N N . ALA A 1 90 ? -3.616 -9.224 -5.263 1.00 92.12 90 ALA A N 1
ATOM 703 C CA . ALA A 1 90 ? -3.470 -10.670 -5.095 1.00 92.12 90 ALA A CA 1
ATOM 704 C C . ALA A 1 90 ? -2.891 -11.090 -3.731 1.00 92.12 90 ALA A C 1
ATOM 706 O O . ALA A 1 90 ? -3.070 -12.240 -3.335 1.00 92.12 90 ALA A O 1
ATOM 707 N N . VAL A 1 91 ? -2.180 -10.193 -3.040 1.00 92.69 91 VAL A N 1
ATOM 708 C CA . VAL A 1 91 ? -1.595 -10.446 -1.709 1.00 92.69 91 VAL A CA 1
ATOM 709 C C . VAL A 1 91 ? -2.286 -9.659 -0.594 1.00 92.69 91 VAL A C 1
ATOM 711 O O . VAL A 1 91 ? -1.909 -9.793 0.568 1.00 92.69 91 VAL A O 1
ATOM 714 N N . ALA A 1 92 ? -3.282 -8.842 -0.937 1.00 95.38 92 ALA A N 1
ATOM 715 C CA . ALA A 1 92 ? -4.055 -8.067 0.017 1.00 95.38 92 ALA A CA 1
ATOM 716 C C . ALA A 1 92 ? -4.897 -8.979 0.913 1.00 95.38 92 ALA A C 1
ATOM 718 O O . ALA A 1 92 ? -5.534 -9.923 0.447 1.00 95.38 92 ALA A O 1
ATOM 719 N N . SER A 1 93 ? -4.905 -8.675 2.208 1.00 95.12 93 SER A N 1
ATOM 720 C CA . SER A 1 93 ? -5.666 -9.415 3.222 1.00 95.12 93 SER A CA 1
ATOM 721 C C . SER A 1 93 ? -6.815 -8.610 3.837 1.00 95.12 93 SER A C 1
ATOM 723 O O . SER A 1 93 ? -7.624 -9.161 4.580 1.00 95.12 93 SER A O 1
ATOM 725 N N . GLY A 1 94 ? -6.904 -7.317 3.514 1.00 96.00 94 GLY A N 1
ATOM 726 C CA . GLY A 1 94 ? -7.945 -6.414 3.979 1.00 96.00 94 GLY A CA 1
ATOM 727 C C . GLY A 1 94 ? -9.302 -6.660 3.330 1.00 96.00 94 GLY A C 1
ATOM 728 O O . GLY A 1 94 ? -9.407 -7.079 2.179 1.00 96.00 94 GLY A O 1
ATOM 729 N N . LYS A 1 95 ? -10.367 -6.329 4.066 1.00 96.12 95 LYS A N 1
ATOM 730 C CA . LYS A 1 95 ? -11.743 -6.323 3.546 1.00 96.12 95 LYS A CA 1
ATOM 731 C C . LYS A 1 95 ? -11.945 -5.230 2.494 1.00 96.12 95 LYS A C 1
ATOM 733 O O . LYS A 1 95 ? -12.714 -5.419 1.554 1.00 96.12 95 LYS A O 1
ATOM 738 N N . TYR A 1 96 ? -11.277 -4.093 2.674 1.00 96.94 96 TYR A N 1
ATOM 739 C CA . TYR A 1 96 ? -11.297 -2.967 1.746 1.00 96.94 96 TYR A CA 1
ATOM 740 C C . TYR A 1 96 ? -9.913 -2.747 1.145 1.00 96.94 96 TYR A C 1
ATOM 742 O O . TYR A 1 96 ? -8.894 -2.921 1.813 1.00 96.94 96 TYR A O 1
ATOM 750 N N . MET A 1 97 ? -9.887 -2.315 -0.111 1.00 96.44 97 MET A N 1
ATOM 751 C CA . MET A 1 97 ? -8.664 -2.006 -0.840 1.00 96.44 97 MET A CA 1
ATOM 752 C C . MET A 1 97 ? -8.658 -0.524 -1.198 1.00 96.44 97 MET A C 1
ATOM 754 O O . MET A 1 97 ? -9.594 -0.033 -1.827 1.00 96.44 97 MET A O 1
ATOM 758 N N . LEU A 1 98 ? -7.594 0.171 -0.808 1.00 97.44 98 LEU A N 1
ATOM 759 C CA . LEU A 1 98 ? -7.316 1.544 -1.214 1.00 97.44 98 LEU A CA 1
ATOM 760 C C . LEU A 1 98 ? -6.082 1.545 -2.104 1.00 97.44 98 LEU A C 1
ATOM 762 O O . LEU A 1 98 ? -5.133 0.811 -1.845 1.00 97.4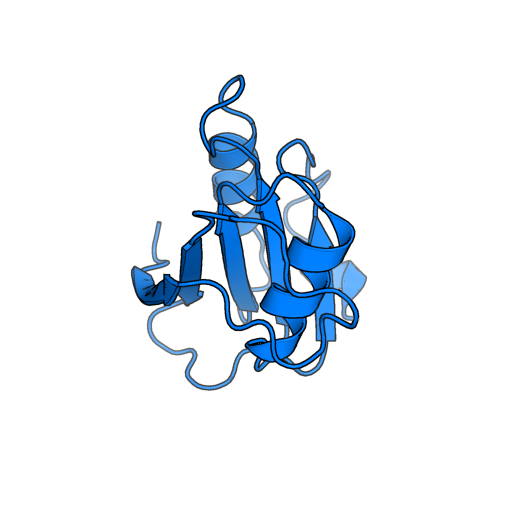4 98 LEU A O 1
ATOM 766 N N . ILE A 1 99 ? -6.090 2.364 -3.148 1.00 97.81 99 ILE A N 1
ATOM 767 C CA . ILE A 1 99 ? -4.954 2.516 -4.056 1.00 97.81 99 ILE A CA 1
ATOM 768 C C . ILE A 1 99 ? -4.523 3.975 -3.987 1.00 97.81 99 ILE A C 1
ATOM 770 O O . ILE A 1 99 ? -5.345 4.861 -4.218 1.00 97.81 99 ILE A O 1
ATOM 774 N N . PHE A 1 100 ? -3.254 4.213 -3.673 1.00 97.50 100 PHE A N 1
ATOM 775 C CA . PHE A 1 100 ? -2.645 5.539 -3.719 1.00 97.50 100 PHE A CA 1
ATOM 776 C C . PHE A 1 100 ? -1.471 5.526 -4.686 1.00 97.50 100 PHE A C 1
ATOM 778 O O . PHE A 1 100 ? -0.647 4.617 -4.634 1.00 97.50 100 PHE A O 1
ATOM 785 N N . ASP A 1 101 ? -1.365 6.553 -5.524 1.00 95.69 101 ASP A N 1
ATOM 786 C CA . ASP A 1 101 ? -0.116 6.832 -6.230 1.00 95.69 101 ASP A CA 1
ATOM 787 C C . ASP A 1 101 ? 0.960 7.281 -5.231 1.00 95.69 101 ASP A C 1
ATOM 789 O O . ASP A 1 101 ? 0.641 7.834 -4.172 1.00 95.69 101 ASP A O 1
ATOM 793 N N . ASP A 1 102 ? 2.236 7.056 -5.556 1.00 95.00 102 ASP A N 1
ATOM 794 C CA . ASP A 1 102 ? 3.367 7.362 -4.668 1.00 95.00 102 ASP A CA 1
ATOM 795 C C . ASP A 1 102 ? 3.564 8.863 -4.382 1.00 95.00 102 ASP A C 1
ATOM 797 O O . ASP A 1 102 ? 4.287 9.215 -3.450 1.00 95.00 102 ASP A O 1
ATOM 801 N N . ASP A 1 103 ? 2.886 9.735 -5.130 1.00 94.94 103 ASP A N 1
ATOM 802 C CA . ASP A 1 103 ? 2.828 11.191 -4.967 1.00 94.94 103 ASP A CA 1
ATOM 803 C C . ASP A 1 103 ? 1.498 11.722 -4.410 1.00 94.94 103 ASP A C 1
ATOM 805 O O . ASP A 1 103 ? 1.291 12.940 -4.323 1.00 94.94 103 ASP A O 1
ATOM 809 N N . THR A 1 104 ? 0.632 10.823 -3.933 1.00 96.25 104 THR A N 1
ATOM 810 C CA . THR A 1 104 ? -0.592 11.183 -3.210 1.00 96.25 104 THR A CA 1
ATOM 811 C C . THR A 1 104 ? -0.268 12.030 -1.976 1.00 96.25 104 THR A C 1
ATOM 813 O O . THR A 1 104 ? 0.671 11.751 -1.230 1.00 96.25 104 THR A O 1
ATOM 816 N N . ARG A 1 105 ? -1.091 13.054 -1.716 1.00 96.38 105 ARG A N 1
ATOM 817 C CA . ARG A 1 105 ? -1.043 13.859 -0.487 1.00 96.38 105 ARG A CA 1
ATOM 818 C C . ARG A 1 105 ? -2.352 13.732 0.276 1.00 96.38 105 ARG A C 1
ATOM 820 O O . ARG A 1 105 ? -3.412 14.038 -0.265 1.00 96.38 105 ARG A O 1
ATOM 827 N N . LEU A 1 106 ? -2.276 13.330 1.541 1.00 96.75 106 LEU A N 1
ATOM 828 C CA . LEU A 1 106 ? -3.457 13.205 2.399 1.00 96.75 106 LEU A CA 1
ATOM 829 C C . LEU A 1 106 ? -3.817 14.569 3.007 1.00 96.75 106 LEU A C 1
ATOM 831 O O . LEU A 1 106 ? -2.955 15.256 3.557 1.00 96.75 106 LEU A O 1
ATOM 835 N N . GLY A 1 107 ? -5.087 14.970 2.891 1.00 95.31 107 GLY A N 1
ATOM 836 C CA . GLY A 1 107 ? -5.565 16.295 3.315 1.00 95.31 107 GLY A CA 1
ATOM 837 C C . GLY A 1 107 ? -5.835 16.441 4.816 1.00 95.31 107 GLY A C 1
ATOM 838 O O . GLY A 1 107 ? -5.919 17.560 5.317 1.00 95.31 107 GLY A O 1
ATOM 839 N N . SER A 1 108 ? -5.971 15.332 5.542 1.00 97.19 108 SER A N 1
ATOM 840 C CA . SER A 1 108 ? -6.237 15.314 6.982 1.00 97.19 108 SER A CA 1
ATOM 841 C C . SER A 1 108 ? -5.765 14.006 7.621 1.00 97.19 108 SER A C 1
ATOM 843 O O . SER A 1 108 ? -5.539 13.008 6.933 1.00 97.19 108 SER A O 1
ATOM 845 N N . ASN A 1 109 ? -5.623 14.004 8.950 1.00 98.00 109 ASN A N 1
ATOM 846 C CA . ASN A 1 109 ? -5.221 12.817 9.718 1.00 98.00 109 ASN A CA 1
ATOM 847 C C . ASN A 1 109 ? -6.368 11.806 9.917 1.00 98.00 109 ASN A C 1
ATOM 849 O O . ASN A 1 109 ? -6.135 10.732 10.449 1.00 98.00 109 ASN A O 1
ATOM 853 N N . ASP A 1 110 ? -7.593 12.129 9.509 1.00 97.50 110 ASP A N 1
ATOM 854 C CA . ASP A 1 110 ? -8.783 11.273 9.624 1.00 97.50 110 ASP A CA 1
ATOM 855 C C . ASP A 1 110 ? -9.300 10.791 8.254 1.00 97.50 110 ASP A C 1
ATOM 857 O O . ASP A 1 110 ? -10.404 10.259 8.145 1.00 97.50 110 ASP A O 1
ATOM 861 N N . LEU A 1 111 ? -8.520 10.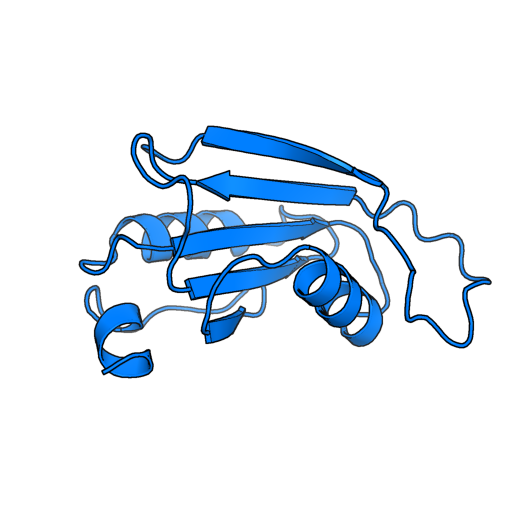983 7.185 1.00 97.25 111 LEU A N 1
ATOM 862 C CA . LEU A 1 111 ? -8.942 10.661 5.823 1.00 97.25 111 LEU A CA 1
ATOM 863 C C . LEU A 1 111 ? -9.207 9.163 5.642 1.00 97.25 111 LEU A C 1
ATOM 865 O O . LEU A 1 111 ? -10.231 8.802 5.072 1.00 97.25 111 LEU A O 1
ATOM 869 N N . LEU A 1 112 ? -8.324 8.289 6.139 1.00 96.12 112 LEU A N 1
ATOM 870 C CA . LEU A 1 112 ? -8.537 6.840 6.027 1.00 96.12 112 LEU A CA 1
ATOM 871 C C . LEU A 1 112 ? -9.821 6.387 6.727 1.00 96.12 112 LEU A C 1
ATOM 873 O O . LEU A 1 112 ? -10.504 5.504 6.225 1.00 96.12 112 LEU A O 1
ATOM 877 N N . GLU A 1 113 ? -10.162 7.006 7.858 1.00 94.75 113 GLU A N 1
ATOM 878 C CA . GLU A 1 113 ? -11.397 6.720 8.590 1.00 94.75 113 GLU A CA 1
ATOM 879 C C . GLU A 1 113 ? -12.625 7.100 7.754 1.00 94.75 113 GLU A C 1
ATOM 881 O O . GLU A 1 113 ? -13.491 6.260 7.526 1.00 94.75 113 GLU A O 1
ATOM 886 N N . LYS A 1 114 ? -12.622 8.311 7.182 1.00 95.81 114 LYS A N 1
ATOM 887 C CA . LYS A 1 114 ? -13.673 8.830 6.286 1.00 95.81 114 LYS A CA 1
ATOM 888 C C . LYS A 1 114 ? -13.835 8.061 4.972 1.00 95.81 114 LYS A C 1
ATOM 890 O O . LYS A 1 114 ? -14.860 8.181 4.314 1.00 95.81 114 LYS A O 1
ATOM 895 N N . MET A 1 115 ? -12.802 7.351 4.521 1.00 93.38 115 MET A N 1
ATOM 896 C CA . MET A 1 115 ? -12.884 6.520 3.313 1.00 93.38 115 MET A CA 1
ATOM 897 C C . MET A 1 115 ? -13.531 5.158 3.584 1.00 93.38 115 MET A C 1
ATOM 899 O O . MET A 1 115 ? -13.977 4.503 2.644 1.00 93.38 115 MET A O 1
ATOM 903 N N . VAL A 1 116 ? -13.544 4.713 4.842 1.00 90.12 116 VAL A N 1
ATOM 904 C CA . VAL A 1 116 ? -14.019 3.382 5.244 1.00 90.12 116 VAL A CA 1
ATOM 905 C C . VAL A 1 116 ? -15.412 3.441 5.878 1.00 90.12 116 VAL A C 1
ATOM 907 O O . VAL A 1 116 ? -16.172 2.480 5.727 1.00 90.12 116 VAL A O 1
ATOM 910 N N . PHE A 1 117 ? -15.738 4.538 6.569 1.00 89.12 117 PHE A N 1
ATOM 911 C CA . PHE A 1 117 ? -16.983 4.765 7.310 1.00 89.12 117 PHE A CA 1
ATOM 912 C C . PHE A 1 117 ? -17.660 6.063 6.868 1.00 89.12 117 PHE A C 1
ATOM 914 O O . PHE A 1 117 ? -18.909 6.053 6.789 1.00 89.12 117 PHE A O 1
#

Radius of gyration: 13.72 Å; chains: 1; bounding box: 30×31×37 Å

Secondary structure (DSSP, 8-state):
--EEEEEEEEPP-TT-S---S----EEEEEEETT-SS-SEEEEEEESSS-GGGHHHHHHHHHHT-S---EEEEEEES-S-HHHHHHHHHHH--SSEEEE--TT---SSTTHHHHHH-

pLDDT: mean 88.29, std 11.02, range [54.06, 98.25]

Sequence (117 aa):
MNLYKTATGNIPRLFVKYPNGNSEGKIEIYRNENIDSPLVSIIIPTIDATRGGYLPALLEQINRQTFRNYEIILIIGDSRQGRAINCGAAVASGKYMLIFDDDTRLGSNDLLEKMVF

Foldseek 3Di:
DQKDFPDKDAQDQPPPPCPPDPQPKMKTKIAHPPAPAAQEEEEEEEAACPPVCLLVQVVVLQVLAPDRRYMYIYIYRDPDVVSSVVSSVVPDRHPYYHYDYSNDDDPDNHVVVVVVD